Protein AF-A0A7M3MAF0-F1 (afdb_monomer)

Radius of gyration: 25.18 Å; Cα contacts (8 Å, |Δi|>4): 53; chains: 1; bounding box: 57×29×63 Å

Sequence (110 aa):
MPTKKHRLRAYVTPEEYEQIIHQAEQYNLSVSAFVRKVALGEPLPNVDYAKTRLELLRINADMGRLGGLFKFWLGDKDRSAQEATPQLRELLHEIEKRQLELKEVVRQIK

Foldseek 3Di:
DPPPDDDDDDDDDPVRVVVLCVVCVCLVHDSVVSCVCVVVVHDGHDVVLVVVLVVLVVVLVVLVVVLVVLVVVLPDPDPVNVPPDPVSVVVSVVSVVVSVVSVVVSVVRD

InterPro domains:
  IPR053842 Mobilization protein NikA-like [PF21983] (4-74)

Secondary structure (DSSP, 8-state):
----PPPP-----HHHHHHHHHHHHHTT--HHHHHHHHHTTPPPP-HHHHHHHHHHHHHHHHHHHHHHHHHHHHH--SHHHHT--HHHHHHHHHHHHHHHHHHHHHHH--

Mean predicted aligned error: 10.39 Å

Structure (mmCIF, N/CA/C/O backbone):
data_AF-A0A7M3MAF0-F1
#
_entry.id   AF-A0A7M3MAF0-F1
#
loop_
_atom_site.group_PDB
_atom_site.id
_atom_site.type_symbol
_atom_site.label_atom_id
_atom_site.label_alt_id
_atom_site.label_comp_id
_atom_site.label_asym_id
_atom_site.label_entity_id
_atom_site.label_seq_id
_atom_site.pdbx_PDB_ins_code
_atom_site.Cartn_x
_atom_site.Cartn_y
_atom_site.Cartn_z
_atom_site.occupancy
_atom_site.B_iso_or_equiv
_atom_site.auth_seq_id
_atom_site.auth_comp_id
_atom_site.auth_asym_id
_atom_site.auth_atom_id
_atom_site.pdbx_PDB_model_num
ATOM 1 N N . MET A 1 1 ? -23.163 19.538 17.288 1.00 48.81 1 MET A N 1
ATOM 2 C CA . MET A 1 1 ? -24.216 18.596 17.733 1.00 48.81 1 MET A CA 1
ATOM 3 C C . MET A 1 1 ? -23.569 17.455 18.506 1.00 48.81 1 MET A C 1
ATOM 5 O O . MET A 1 1 ? -22.676 16.828 17.943 1.00 48.81 1 MET A O 1
ATOM 9 N N . PRO A 1 2 ? -23.953 17.180 19.763 1.00 57.59 2 PRO A N 1
ATOM 10 C CA . PRO A 1 2 ? -23.454 16.008 20.474 1.00 57.59 2 PRO A CA 1
ATOM 11 C C . PRO A 1 2 ? -23.960 14.746 19.764 1.00 57.59 2 PRO A C 1
ATOM 13 O O . PRO A 1 2 ? -25.163 14.533 19.618 1.00 57.59 2 PRO A O 1
ATOM 16 N N . THR A 1 3 ? -23.042 13.928 19.258 1.00 60.19 3 THR A N 1
ATOM 17 C CA . THR A 1 3 ? -23.377 12.660 18.607 1.00 60.19 3 THR A CA 1
ATOM 18 C C . THR A 1 3 ? -23.827 11.681 19.692 1.00 60.19 3 THR A C 1
ATOM 20 O O . THR A 1 3 ? -23.023 11.283 20.531 1.00 60.19 3 THR A O 1
ATOM 23 N N . LYS A 1 4 ? -25.111 11.292 19.703 1.00 74.81 4 LYS A N 1
ATOM 24 C CA . LYS A 1 4 ? -25.654 10.255 20.601 1.00 74.81 4 LYS A CA 1
ATOM 25 C C . LYS A 1 4 ? -25.083 8.881 20.223 1.00 74.81 4 LYS A C 1
ATOM 27 O O . LYS A 1 4 ? -25.737 8.096 19.543 1.00 74.81 4 LYS A O 1
ATOM 32 N N . LYS A 1 5 ? -23.838 8.601 20.606 1.00 82.00 5 LYS A N 1
ATOM 33 C CA . LYS A 1 5 ? -23.212 7.283 20.436 1.00 82.00 5 LYS A CA 1
ATOM 34 C C . LYS A 1 5 ? -23.360 6.481 21.726 1.00 82.00 5 LYS A C 1
ATOM 36 O O . LYS A 1 5 ? -23.040 6.978 22.802 1.00 82.00 5 LYS A O 1
ATOM 41 N N . HIS A 1 6 ? -23.826 5.242 21.604 1.00 86.19 6 HIS A N 1
ATOM 42 C CA . HIS A 1 6 ? -23.882 4.295 22.716 1.00 86.19 6 HIS A CA 1
ATOM 43 C C . HIS A 1 6 ? -22.516 3.623 22.883 1.00 86.19 6 HIS A C 1
ATOM 45 O O . HIS A 1 6 ? -21.861 3.289 21.895 1.00 86.19 6 HIS A O 1
ATOM 51 N N . ARG A 1 7 ? -22.073 3.442 24.131 1.00 88.62 7 ARG A N 1
ATOM 52 C CA . ARG A 1 7 ? -20.808 2.769 24.448 1.00 88.62 7 ARG A CA 1
ATOM 53 C C . ARG A 1 7 ? -21.074 1.310 24.800 1.00 88.62 7 ARG A C 1
ATOM 55 O O . ARG A 1 7 ? -21.842 1.042 25.718 1.00 88.62 7 ARG A O 1
ATOM 62 N N . LEU A 1 8 ? -20.391 0.400 24.114 1.00 88.06 8 LEU A N 1
ATOM 63 C CA . LEU A 1 8 ? -20.344 -1.017 24.468 1.00 88.06 8 LEU A CA 1
ATOM 64 C C . LEU A 1 8 ? -19.241 -1.244 25.509 1.00 88.06 8 LEU A C 1
ATOM 66 O O . LEU A 1 8 ? -18.177 -0.629 25.428 1.00 88.06 8 LEU A O 1
ATOM 70 N N . ARG A 1 9 ? -19.508 -2.096 26.502 1.00 91.31 9 ARG A N 1
ATOM 71 C CA . ARG A 1 9 ? -18.520 -2.554 27.486 1.00 91.31 9 ARG A CA 1
ATOM 72 C C . ARG A 1 9 ? -18.388 -4.065 27.355 1.00 91.31 9 ARG A C 1
ATOM 74 O O . ARG A 1 9 ? -19.401 -4.756 27.359 1.00 91.31 9 ARG A O 1
ATOM 81 N N . ALA A 1 10 ? -17.156 -4.538 27.262 1.00 91.25 10 ALA A N 1
ATOM 82 C CA . ALA A 1 10 ? -16.807 -5.947 27.291 1.00 91.25 10 ALA A CA 1
ATOM 83 C C . ALA A 1 10 ? -15.680 -6.129 28.309 1.00 91.25 10 ALA A C 1
ATOM 85 O O . ALA A 1 10 ? -14.829 -5.248 28.447 1.00 91.25 10 ALA A O 1
ATOM 86 N N . TYR A 1 11 ? -15.711 -7.241 29.035 1.00 95.38 11 TYR A N 1
ATOM 87 C CA . TYR A 1 11 ? -14.606 -7.656 29.889 1.00 95.38 11 TYR A CA 1
ATOM 88 C C . TYR A 1 11 ? -13.676 -8.524 29.047 1.00 95.38 11 TYR A C 1
ATOM 90 O O . TYR A 1 11 ? -14.151 -9.446 28.391 1.00 95.38 11 TYR A O 1
ATOM 98 N N . VAL A 1 12 ? -12.391 -8.186 29.047 1.00 94.62 12 VAL A N 1
ATOM 99 C CA . VAL A 1 12 ? -11.334 -8.894 28.319 1.00 94.62 12 VAL A CA 1
ATOM 100 C C . VAL A 1 12 ? -10.144 -9.085 29.251 1.00 94.62 12 VAL A C 1
ATOM 102 O O . 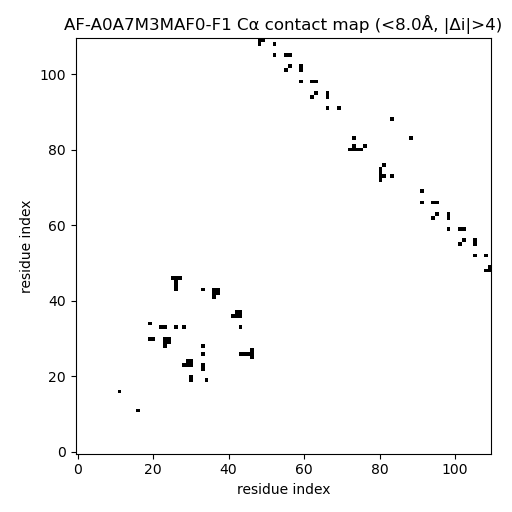VAL A 1 12 ? -9.938 -8.268 30.157 1.00 94.62 12 VAL A O 1
ATOM 105 N N . THR A 1 13 ? -9.374 -10.147 29.052 1.00 97.81 13 THR A N 1
ATOM 106 C CA . THR A 1 13 ? -8.086 -10.313 29.735 1.00 97.81 13 THR A CA 1
ATOM 107 C C . THR A 1 13 ? -7.043 -9.340 29.160 1.00 97.81 13 THR A C 1
ATOM 109 O O . THR A 1 13 ? -7.251 -8.776 28.079 1.00 97.81 13 THR A O 1
ATOM 112 N N . PRO A 1 14 ? -5.913 -9.102 29.853 1.00 96.19 14 PRO A N 1
ATOM 113 C CA . PRO A 1 14 ? -4.822 -8.294 29.307 1.00 96.19 14 PRO A CA 1
ATOM 114 C C . PRO A 1 14 ? -4.312 -8.813 27.955 1.00 96.19 14 PRO A C 1
ATOM 116 O O . PRO A 1 14 ? -4.065 -8.026 27.047 1.00 96.19 14 PRO A O 1
ATOM 119 N N . GLU A 1 15 ? -4.219 -10.133 27.793 1.00 96.94 15 GLU A N 1
ATOM 120 C CA . GLU A 1 15 ? -3.754 -10.778 26.562 1.00 96.94 15 GLU A CA 1
ATOM 121 C C . GLU A 1 15 ? -4.738 -10.555 25.407 1.00 96.94 15 GLU A C 1
ATOM 123 O O . GLU A 1 15 ? -4.333 -10.205 24.298 1.00 96.94 15 GLU A O 1
ATOM 128 N N . GLU A 1 16 ? -6.039 -10.696 25.671 1.00 95.81 16 GLU A N 1
ATOM 129 C CA . GLU A 1 16 ? -7.091 -10.415 24.692 1.00 95.81 16 GLU A CA 1
ATOM 130 C C . GLU A 1 16 ? -7.096 -8.936 24.283 1.00 95.81 16 GLU A C 1
ATOM 132 O O . GLU A 1 16 ? -7.279 -8.613 23.108 1.00 95.81 16 GLU A O 1
ATOM 137 N N . TYR A 1 17 ? -6.870 -8.028 25.236 1.00 94.62 17 TYR A N 1
ATOM 138 C CA . TYR A 1 17 ? -6.803 -6.593 24.970 1.00 94.62 17 TYR A CA 1
ATOM 139 C C . TYR A 1 17 ? -5.646 -6.236 24.028 1.00 94.62 17 TYR A C 1
ATOM 141 O O . TYR A 1 17 ? -5.868 -5.558 23.022 1.00 94.62 17 TYR A O 1
ATOM 149 N N . GLU A 1 18 ? -4.441 -6.742 24.304 1.00 96.38 18 GLU A N 1
ATOM 150 C CA . GLU A 1 18 ? -3.269 -6.565 23.436 1.00 96.38 18 GLU A CA 1
ATOM 151 C C . GLU A 1 18 ? -3.509 -7.155 22.041 1.00 96.38 18 GLU A C 1
ATOM 153 O O . GLU A 1 18 ? -3.236 -6.515 21.024 1.00 96.38 18 GLU A O 1
ATOM 158 N N . GLN A 1 19 ? -4.109 -8.347 21.966 1.00 95.69 19 GLN A N 1
ATOM 159 C CA . GLN A 1 19 ? -4.427 -8.983 20.691 1.00 95.69 19 GLN A CA 1
ATOM 160 C C . GLN A 1 19 ? -5.427 -8.156 19.863 1.00 95.69 19 GLN A C 1
ATOM 162 O O . GLN A 1 19 ? -5.275 -8.043 18.643 1.00 95.69 19 GLN A O 1
ATOM 167 N N . ILE A 1 20 ? -6.433 -7.552 20.503 1.00 94.25 20 ILE A N 1
ATOM 168 C CA . ILE A 1 20 ? -7.403 -6.670 19.840 1.00 94.25 20 ILE A CA 1
ATOM 169 C C . ILE A 1 20 ? -6.723 -5.396 19.323 1.00 94.25 20 ILE A C 1
ATOM 171 O O . ILE A 1 20 ? -7.028 -4.964 18.208 1.00 94.25 20 ILE A O 1
ATOM 175 N N . ILE A 1 21 ? -5.815 -4.796 20.101 1.00 94.62 21 ILE A N 1
ATOM 176 C CA . ILE A 1 21 ? -5.047 -3.619 19.667 1.00 94.62 21 ILE A CA 1
ATOM 177 C C . ILE A 1 21 ? -4.201 -3.964 18.447 1.00 94.62 21 ILE A C 1
ATOM 179 O O . ILE A 1 21 ? -4.333 -3.304 17.418 1.00 94.62 21 ILE A O 1
ATOM 183 N N . HIS A 1 22 ? -3.410 -5.033 18.529 1.00 93.25 22 HIS A N 1
ATOM 184 C CA . HIS A 1 22 ? -2.532 -5.451 17.441 1.00 93.25 22 HIS A CA 1
ATOM 185 C C . HIS A 1 22 ? -3.316 -5.729 16.149 1.00 93.25 22 HIS A C 1
ATOM 187 O O . HIS A 1 22 ? -2.915 -5.317 15.061 1.00 93.25 22 HIS A O 1
ATOM 193 N N . GLN A 1 23 ? -4.475 -6.391 16.242 1.00 90.75 23 GLN A N 1
ATOM 194 C CA . GLN A 1 23 ? -5.330 -6.608 15.072 1.00 90.75 23 GLN A CA 1
ATOM 195 C C . GLN A 1 23 ? -5.883 -5.291 14.518 1.00 90.75 23 GLN A C 1
ATOM 197 O O . GLN A 1 23 ? -5.848 -5.074 13.308 1.00 90.75 23 GLN A O 1
ATOM 202 N N . ALA A 1 24 ? -6.362 -4.386 15.373 1.00 91.56 24 ALA A N 1
ATOM 203 C CA . ALA A 1 24 ? -6.846 -3.084 14.926 1.00 91.56 24 ALA A CA 1
ATOM 204 C C . ALA A 1 24 ? -5.751 -2.284 14.189 1.00 91.56 24 ALA A C 1
ATOM 206 O O . ALA A 1 24 ? -6.033 -1.699 13.140 1.00 91.56 24 ALA A O 1
ATOM 207 N N . GLU A 1 25 ? -4.509 -2.325 14.682 1.00 89.06 25 GLU A N 1
ATOM 208 C CA . GLU A 1 25 ? -3.334 -1.714 14.047 1.00 89.06 25 GLU A CA 1
ATOM 209 C C . GLU A 1 25 ? -2.999 -2.350 12.697 1.00 89.06 25 GLU A C 1
ATOM 211 O O . GLU A 1 25 ? -2.808 -1.629 11.717 1.00 89.06 25 GLU A O 1
ATOM 216 N N . GLN A 1 26 ? -3.015 -3.684 12.604 1.00 86.06 26 GLN A N 1
ATOM 217 C CA . GLN A 1 26 ? -2.803 -4.405 11.345 1.00 86.06 26 GLN A CA 1
ATOM 218 C C . GLN A 1 26 ? -3.816 -3.987 10.268 1.00 86.06 26 GLN A C 1
ATOM 220 O O . GLN A 1 26 ? -3.472 -3.900 9.090 1.00 86.06 26 GLN A O 1
ATOM 225 N N . TYR A 1 27 ? -5.053 -3.686 10.671 1.00 87.19 27 TYR A N 1
ATOM 226 C CA . TYR A 1 27 ? -6.107 -3.193 9.785 1.00 87.19 27 TYR A CA 1
ATOM 227 C C . TYR A 1 27 ? -6.154 -1.658 9.658 1.00 87.19 27 TYR A C 1
ATOM 229 O O . TYR A 1 27 ? -7.029 -1.128 8.972 1.00 87.19 27 TYR A O 1
ATOM 237 N N . ASN A 1 28 ? -5.206 -0.936 10.266 1.00 86.50 28 ASN A N 1
ATOM 238 C CA . ASN A 1 28 ? -5.124 0.527 10.282 1.00 86.50 28 ASN A CA 1
ATOM 239 C C . ASN A 1 28 ? -6.457 1.190 10.703 1.00 86.50 28 ASN A C 1
ATOM 241 O O . ASN A 1 28 ? -6.893 2.207 10.150 1.00 86.50 28 ASN A O 1
ATOM 245 N N . LEU A 1 29 ? -7.133 0.573 11.675 1.00 89.75 29 LEU A N 1
ATOM 246 C CA . LEU A 1 29 ? -8.403 1.002 12.252 1.00 89.75 29 LEU A CA 1
ATOM 247 C C . LEU A 1 29 ? -8.206 1.386 13.720 1.00 89.75 29 LEU A C 1
ATOM 249 O O . LEU A 1 29 ? -7.365 0.837 14.421 1.00 89.75 29 LEU A O 1
ATOM 253 N N . SER A 1 30 ? -9.053 2.280 14.236 1.00 92.12 30 SER A N 1
ATOM 254 C CA . SER A 1 30 ? -9.157 2.413 15.692 1.00 92.12 30 SER A CA 1
ATOM 255 C C . SER A 1 30 ? -9.757 1.138 16.286 1.00 92.12 30 SER A C 1
ATOM 257 O O . SER A 1 30 ? -10.624 0.519 15.665 1.00 92.12 30 SER A O 1
ATOM 259 N N . VAL A 1 31 ? -9.386 0.797 17.523 1.00 92.88 31 VAL A N 1
ATOM 260 C CA . VAL A 1 31 ? -9.936 -0.362 18.255 1.00 92.88 31 VAL A CA 1
ATOM 261 C C . VAL A 1 31 ? -11.468 -0.391 18.194 1.00 92.88 31 VAL A C 1
ATOM 263 O O . VAL A 1 31 ? -12.077 -1.406 17.872 1.00 92.88 31 VAL A O 1
ATOM 266 N N . SER A 1 32 ? -12.112 0.763 18.398 1.00 91.81 32 SER A N 1
ATOM 267 C CA . SER A 1 32 ? -13.574 0.886 18.323 1.00 91.81 32 SER A CA 1
ATOM 268 C C . SER A 1 32 ? -14.155 0.604 16.930 1.00 91.81 32 SER A C 1
ATOM 270 O O . SER A 1 32 ? -15.260 0.075 16.819 1.00 91.81 32 SER A O 1
ATOM 272 N N . ALA A 1 33 ? -13.441 0.966 15.860 1.00 92.06 33 ALA A N 1
ATOM 273 C CA . ALA A 1 33 ? -13.875 0.722 14.490 1.00 92.06 33 ALA A CA 1
ATOM 274 C C . ALA A 1 33 ? -13.656 -0.739 14.093 1.00 92.06 33 ALA A C 1
ATOM 276 O O . ALA A 1 33 ? -14.543 -1.319 13.473 1.00 92.06 33 ALA A O 1
ATOM 277 N N . PHE A 1 34 ? -12.525 -1.323 14.496 1.00 94.00 34 PH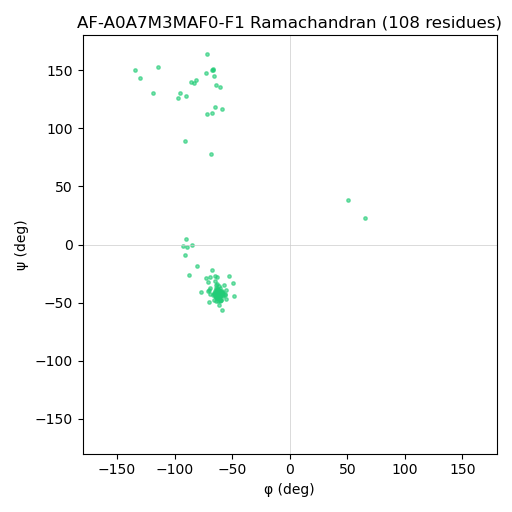E A N 1
ATOM 278 C CA . PHE A 1 34 ? -12.221 -2.738 14.322 1.00 94.00 34 PHE A CA 1
ATOM 279 C C . PHE A 1 34 ? -13.270 -3.618 15.014 1.00 94.00 34 PHE A C 1
ATOM 281 O O . PHE A 1 34 ? -13.968 -4.371 14.340 1.00 94.00 34 PHE A O 1
ATOM 288 N N . VAL A 1 35 ? -13.483 -3.434 16.322 1.00 93.62 35 VAL A N 1
ATOM 289 C CA . VAL A 1 35 ? -14.470 -4.211 17.094 1.00 93.62 35 VAL A CA 1
ATOM 290 C C . VAL A 1 35 ? -15.877 -4.041 16.528 1.00 93.62 35 VAL A C 1
ATOM 292 O O . VAL A 1 35 ? -16.596 -5.024 16.386 1.00 93.62 35 VAL A O 1
ATOM 295 N N . ARG A 1 36 ? -16.278 -2.818 16.147 1.00 94.12 36 ARG A N 1
ATOM 296 C CA . ARG A 1 36 ? -17.585 -2.590 15.513 1.00 94.12 36 ARG A CA 1
ATOM 297 C C . ARG A 1 36 ? -17.721 -3.374 14.208 1.00 94.12 36 ARG A C 1
ATOM 299 O O . ARG A 1 36 ? -18.745 -4.011 14.006 1.00 94.12 36 ARG A O 1
ATOM 306 N N . LYS A 1 37 ? -16.714 -3.317 13.331 1.00 94.25 37 LYS A N 1
ATOM 307 C CA . LYS A 1 37 ? -16.728 -4.021 12.043 1.00 94.25 37 LYS A CA 1
ATOM 308 C C . LYS A 1 37 ? -16.835 -5.528 12.234 1.00 94.25 37 LYS A C 1
ATOM 310 O O . LYS A 1 37 ? -17.717 -6.139 11.644 1.00 94.25 37 LYS A O 1
ATOM 315 N N . VAL A 1 38 ? -16.004 -6.089 13.110 1.00 93.50 38 VAL A N 1
ATOM 316 C CA . VAL A 1 38 ? -16.022 -7.520 13.436 1.00 93.50 38 VAL A CA 1
ATOM 317 C C . VAL A 1 38 ? -17.373 -7.930 14.026 1.00 93.50 38 VAL A C 1
ATOM 319 O O . VAL A 1 38 ? -17.980 -8.882 13.549 1.00 93.50 38 VAL A O 1
ATOM 322 N N . ALA A 1 39 ? -17.896 -7.179 15.001 1.00 93.38 39 ALA A N 1
ATOM 323 C CA . ALA A 1 39 ? -19.174 -7.484 15.650 1.00 93.38 39 ALA A CA 1
ATOM 324 C C . ALA A 1 39 ? -20.387 -7.382 14.706 1.00 93.38 39 ALA A C 1
ATOM 326 O O . ALA A 1 39 ? -21.393 -8.050 14.932 1.00 93.38 39 ALA A O 1
ATOM 327 N N . LEU A 1 40 ? -20.306 -6.553 13.661 1.00 94.56 40 LEU A N 1
ATOM 328 C CA . LEU A 1 40 ? -21.344 -6.413 12.636 1.00 94.56 40 LEU A CA 1
ATOM 329 C C . LEU A 1 40 ? -21.124 -7.327 11.417 1.00 94.56 40 LEU A C 1
ATOM 331 O O . LEU A 1 40 ? -21.932 -7.292 10.492 1.00 94.56 40 LEU A O 1
ATOM 335 N N . GLY A 1 41 ? -20.045 -8.119 11.388 1.00 91.69 41 GLY A N 1
ATOM 336 C CA . GLY A 1 41 ? -19.684 -8.948 10.233 1.00 91.69 41 GLY A CA 1
ATOM 337 C C . GLY A 1 41 ? -19.308 -8.141 8.983 1.00 91.69 41 GLY A C 1
ATOM 338 O O . GLY A 1 41 ? -19.414 -8.643 7.867 1.00 91.69 41 GLY A O 1
ATOM 339 N N . GLU A 1 42 ? -18.898 -6.879 9.142 1.00 91.44 42 GLU A N 1
ATOM 340 C CA . GLU A 1 42 ? -18.440 -6.052 8.029 1.00 91.44 42 GLU A CA 1
ATOM 341 C C . GLU A 1 42 ? -17.052 -6.497 7.542 1.00 91.44 42 GLU A C 1
ATOM 343 O O . GLU A 1 42 ? -16.194 -6.853 8.356 1.00 91.44 42 GLU A O 1
ATOM 348 N N . PRO A 1 43 ? -16.759 -6.371 6.234 1.00 84.81 43 PRO A N 1
ATOM 349 C CA . PRO A 1 43 ? -15.417 -6.611 5.729 1.00 84.81 43 PRO A CA 1
ATOM 350 C C . PRO A 1 43 ? -14.410 -5.641 6.366 1.00 84.81 43 PRO A C 1
ATOM 352 O O . PRO A 1 43 ? -14.644 -4.423 6.485 1.00 84.81 43 PRO A O 1
ATOM 355 N N . LEU A 1 44 ? -13.269 -6.205 6.764 1.00 86.44 44 LEU A N 1
ATOM 356 C CA . LEU A 1 44 ? -12.105 -5.459 7.221 1.00 86.44 44 LEU A CA 1
ATOM 357 C C . LEU A 1 44 ? -11.306 -4.952 6.010 1.00 86.44 44 LEU A C 1
ATOM 359 O O . LEU A 1 44 ? -11.225 -5.645 4.993 1.00 86.44 44 LEU A O 1
ATOM 363 N N . PRO A 1 45 ? -10.755 -3.728 6.080 1.00 7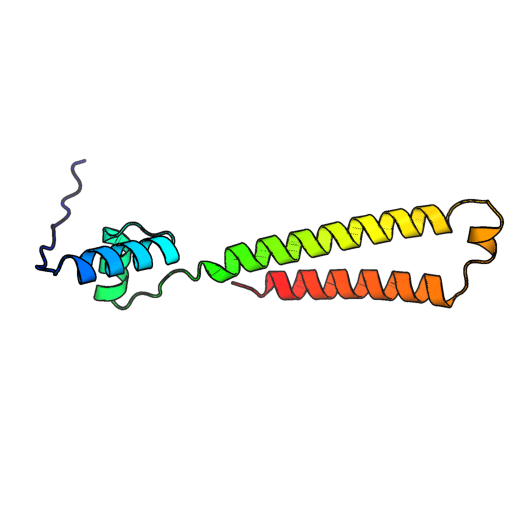8.56 45 PRO A N 1
ATOM 364 C CA . PRO A 1 45 ? -9.960 -3.165 4.996 1.00 78.56 45 PRO A CA 1
ATOM 365 C C . PRO A 1 45 ? -8.697 -3.994 4.799 1.00 78.56 45 PRO A C 1
ATOM 367 O O . PRO A 1 45 ? -8.048 -4.380 5.758 1.00 78.56 45 PRO A O 1
ATOM 370 N N . ASN A 1 46 ? -8.322 -4.267 3.559 1.00 71.56 46 ASN A N 1
ATOM 371 C CA . ASN A 1 46 ? -7.199 -5.148 3.291 1.00 71.56 46 ASN A CA 1
ATOM 372 C C . ASN A 1 46 ? -5.903 -4.325 3.196 1.00 71.56 46 ASN A C 1
ATOM 374 O O . ASN A 1 46 ? -5.561 -3.799 2.141 1.00 71.56 46 ASN A O 1
ATOM 378 N N . VAL A 1 47 ? -5.233 -4.120 4.335 1.00 68.62 47 VAL A N 1
ATOM 379 C CA . VAL A 1 47 ? -4.121 -3.152 4.462 1.00 68.62 47 VAL A CA 1
ATOM 380 C C . VAL A 1 47 ? -2.866 -3.581 3.706 1.00 68.62 47 VAL A C 1
ATOM 382 O O . VAL A 1 47 ? -2.120 -2.726 3.227 1.00 68.62 47 VAL A O 1
ATOM 385 N N . ASP A 1 48 ? -2.663 -4.886 3.537 1.00 70.19 48 ASP A N 1
ATOM 386 C CA . ASP A 1 48 ? -1.479 -5.426 2.867 1.00 70.19 48 ASP A CA 1
ATOM 387 C C . ASP A 1 48 ? -1.405 -4.962 1.401 1.00 70.19 48 ASP A C 1
ATOM 389 O O . ASP A 1 48 ? -0.383 -4.455 0.937 1.00 70.19 48 ASP A O 1
ATOM 393 N N . TYR A 1 49 ? -2.546 -4.957 0.705 1.00 74.00 49 TYR A N 1
ATOM 394 C CA . TYR A 1 49 ? -2.618 -4.584 -0.706 1.00 74.00 49 TYR A CA 1
ATOM 395 C C . TYR A 1 49 ? -2.158 -3.155 -0.981 1.00 74.00 49 TYR A C 1
ATOM 397 O O . TYR A 1 49 ? -1.490 -2.923 -1.986 1.00 74.00 49 TYR A O 1
ATOM 405 N N . ALA A 1 50 ? -2.446 -2.193 -0.099 1.00 74.69 50 ALA A N 1
ATOM 406 C CA . ALA A 1 50 ? -2.015 -0.810 -0.299 1.00 74.69 50 ALA A CA 1
ATOM 407 C C . ALA A 1 50 ? -0.483 -0.678 -0.258 1.00 74.69 50 ALA A C 1
ATOM 409 O O . ALA A 1 50 ? 0.107 0.019 -1.092 1.00 74.69 50 ALA A O 1
ATOM 410 N N . LYS A 1 51 ? 0.164 -1.375 0.683 1.00 78.88 51 LYS A N 1
ATOM 411 C CA . LYS A 1 51 ? 1.623 -1.387 0.821 1.00 78.88 51 LYS A CA 1
ATOM 412 C C . LYS A 1 51 ? 2.275 -2.144 -0.334 1.00 78.88 51 LYS A C 1
ATOM 414 O O . LYS A 1 51 ? 3.145 -1.582 -0.998 1.00 78.88 51 LYS A O 1
ATOM 419 N N . THR A 1 52 ? 1.797 -3.351 -0.641 1.00 81.25 52 THR A N 1
ATOM 420 C CA . THR A 1 52 ? 2.277 -4.144 -1.782 1.00 81.25 52 THR A CA 1
ATOM 421 C C . THR A 1 52 ? 2.137 -3.365 -3.089 1.00 81.25 52 THR A C 1
ATOM 423 O O . THR A 1 52 ? 3.066 -3.308 -3.890 1.00 81.25 52 THR A O 1
ATOM 426 N N . ARG A 1 53 ? 1.009 -2.676 -3.297 1.00 85.69 53 ARG A N 1
ATOM 427 C CA . ARG A 1 53 ? 0.774 -1.849 -4.486 1.00 85.69 53 ARG A CA 1
ATOM 428 C C . ARG A 1 53 ? 1.789 -0.713 -4.600 1.00 85.69 53 ARG A C 1
ATOM 430 O O . ARG A 1 53 ? 2.287 -0.451 -5.694 1.00 85.69 53 ARG A O 1
ATOM 437 N N . LEU A 1 54 ? 2.111 -0.043 -3.492 1.00 86.31 54 LEU A N 1
ATOM 438 C CA . LEU A 1 54 ? 3.114 1.022 -3.476 1.00 86.31 54 LEU A CA 1
ATOM 439 C C . LEU A 1 54 ? 4.518 0.487 -3.792 1.00 86.31 54 LEU A C 1
ATOM 441 O O . LEU A 1 54 ? 5.250 1.113 -4.559 1.00 86.31 54 LEU A O 1
ATOM 445 N N . GLU A 1 55 ? 4.887 -0.662 -3.231 1.00 87.94 55 GLU A N 1
ATOM 446 C CA . GLU A 1 55 ? 6.174 -1.314 -3.493 1.00 87.94 55 GLU A CA 1
ATOM 447 C C . GLU A 1 55 ? 6.305 -1.736 -4.963 1.00 87.94 55 GLU A C 1
ATOM 449 O O . GLU A 1 55 ? 7.304 -1.412 -5.606 1.00 87.94 55 GLU A O 1
ATOM 454 N N . LEU A 1 56 ? 5.265 -2.339 -5.544 1.00 90.81 56 LEU A N 1
ATOM 455 C CA . LEU A 1 56 ? 5.246 -2.703 -6.965 1.00 90.81 56 LEU A CA 1
ATOM 456 C C . LEU A 1 56 ? 5.339 -1.474 -7.885 1.00 90.81 56 LEU A C 1
ATOM 458 O O . LEU A 1 56 ? 6.050 -1.506 -8.891 1.00 90.81 56 LEU A O 1
ATOM 462 N N . LEU A 1 57 ? 4.682 -0.361 -7.536 1.00 90.31 57 LEU A N 1
ATOM 463 C CA . LEU A 1 57 ? 4.809 0.898 -8.283 1.00 90.31 57 LEU A CA 1
ATOM 464 C C . LEU A 1 57 ? 6.228 1.473 -8.225 1.00 90.31 57 LEU A C 1
ATO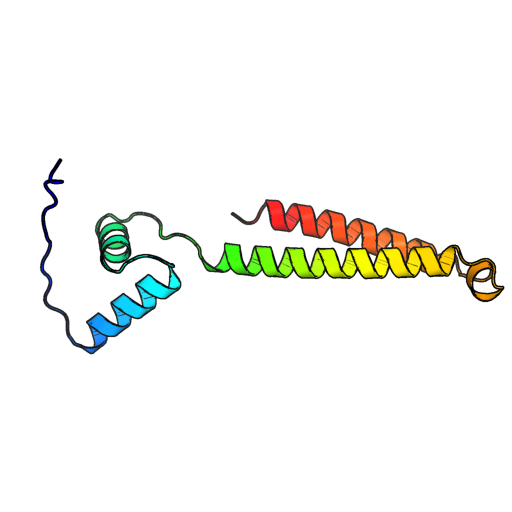M 466 O O . LEU A 1 57 ? 6.697 2.014 -9.229 1.00 90.31 57 LEU A O 1
ATOM 470 N N . ARG A 1 58 ? 6.916 1.351 -7.082 1.00 90.31 58 ARG A N 1
ATOM 471 C CA . ARG A 1 58 ? 8.320 1.769 -6.941 1.00 90.31 58 ARG A CA 1
ATOM 472 C C . ARG A 1 58 ? 9.236 0.935 -7.829 1.00 90.31 58 ARG A C 1
ATOM 474 O O . ARG A 1 58 ? 9.982 1.515 -8.611 1.00 90.31 58 ARG A O 1
ATOM 481 N N . ILE A 1 59 ? 9.103 -0.392 -7.795 1.00 89.50 59 ILE A N 1
ATOM 482 C CA . ILE A 1 59 ? 9.861 -1.298 -8.674 1.00 89.50 59 ILE A CA 1
ATOM 483 C C . ILE A 1 59 ? 9.622 -0.935 -10.146 1.00 89.50 59 ILE A C 1
ATOM 485 O O . ILE A 1 59 ? 10.566 -0.826 -10.927 1.00 89.50 59 ILE A O 1
ATOM 489 N N . ASN A 1 60 ? 8.371 -0.659 -10.529 1.00 92.31 60 ASN A N 1
ATOM 490 C CA . ASN A 1 60 ? 8.057 -0.236 -11.891 1.00 92.31 60 ASN A CA 1
ATOM 491 C C . ASN A 1 60 ? 8.719 1.098 -12.279 1.00 92.31 60 ASN A C 1
ATOM 493 O O . ASN A 1 60 ? 9.168 1.262 -13.413 1.00 92.31 60 ASN A O 1
ATOM 497 N N . ALA A 1 61 ? 8.774 2.062 -11.358 1.00 89.44 61 ALA A N 1
ATOM 498 C CA . ALA A 1 61 ? 9.453 3.334 -11.587 1.00 89.44 61 ALA A CA 1
ATOM 499 C C . ALA A 1 61 ? 10.970 3.145 -11.763 1.00 89.44 61 ALA A C 1
ATOM 501 O O . ALA A 1 61 ? 11.562 3.757 -12.653 1.00 89.44 61 ALA A O 1
ATOM 502 N N . ASP A 1 62 ? 11.585 2.264 -10.974 1.00 89.88 62 ASP A N 1
ATOM 503 C CA . ASP A 1 62 ? 13.011 1.938 -11.063 1.00 89.88 62 ASP A CA 1
ATOM 504 C C . ASP A 1 62 ? 13.362 1.283 -12.396 1.00 89.88 62 ASP A C 1
ATOM 506 O O . ASP A 1 62 ? 14.307 1.713 -13.061 1.00 89.88 62 ASP A O 1
ATOM 510 N N . MET A 1 63 ? 12.545 0.329 -12.848 1.00 90.06 63 MET A N 1
ATOM 511 C CA . MET A 1 63 ? 12.677 -0.242 -14.189 1.00 90.06 63 MET A CA 1
ATOM 512 C C . MET A 1 63 ? 12.550 0.837 -15.273 1.00 90.06 63 MET A C 1
ATOM 514 O O . MET A 1 63 ? 13.307 0.825 -16.244 1.00 90.06 63 MET A O 1
ATOM 518 N N . GLY A 1 64 ? 11.634 1.799 -15.110 1.00 90.25 64 GLY A N 1
ATOM 519 C CA . GLY A 1 64 ? 11.483 2.930 -16.031 1.00 90.25 64 GLY A CA 1
ATOM 520 C C . GLY A 1 64 ? 12.750 3.784 -16.124 1.00 90.25 64 GLY A C 1
ATOM 521 O O . GLY A 1 64 ? 13.181 4.141 -17.221 1.00 90.25 64 GLY A O 1
ATOM 522 N N . ARG A 1 65 ? 13.394 4.060 -14.981 1.00 91.44 65 ARG A N 1
ATOM 523 C CA . ARG A 1 65 ? 14.679 4.778 -14.929 1.00 91.44 65 ARG A CA 1
ATOM 524 C C . ARG A 1 65 ? 15.797 3.991 -15.611 1.00 91.44 65 ARG A C 1
ATOM 526 O O . ARG A 1 65 ? 16.522 4.571 -16.416 1.00 91.44 65 ARG A O 1
ATOM 533 N N . LEU A 1 66 ? 15.902 2.686 -15.348 1.00 88.56 66 LEU A N 1
ATOM 534 C CA . LEU A 1 66 ? 16.881 1.808 -16.002 1.00 88.56 66 LEU A CA 1
ATOM 535 C C . LEU A 1 66 ? 16.685 1.770 -17.524 1.00 88.56 66 LEU A C 1
ATOM 537 O O . LEU A 1 66 ? 17.652 1.926 -18.264 1.00 88.56 66 LEU A O 1
ATOM 541 N N . GLY A 1 67 ? 15.442 1.648 -17.996 1.00 87.75 67 GLY A N 1
ATOM 542 C CA . GLY A 1 67 ? 15.124 1.703 -19.425 1.00 87.75 67 GLY A CA 1
ATOM 543 C C . GLY A 1 67 ? 15.496 3.045 -20.063 1.00 87.75 67 GLY A C 1
ATOM 544 O O . GLY A 1 67 ? 16.032 3.074 -21.167 1.00 87.75 67 GLY A O 1
ATOM 545 N N . GLY A 1 68 ? 15.282 4.160 -19.356 1.00 87.81 68 GLY A N 1
ATOM 546 C CA . GLY A 1 68 ? 15.700 5.494 -19.798 1.00 87.81 68 GLY A CA 1
ATOM 547 C C . GLY A 1 68 ? 17.220 5.643 -19.923 1.00 87.81 68 GLY A C 1
ATOM 548 O O . GLY A 1 68 ? 17.700 6.122 -20.948 1.00 87.81 68 GLY A O 1
ATOM 549 N N . LEU A 1 69 ? 17.977 5.177 -18.923 1.00 86.06 69 LEU A N 1
ATOM 550 C CA . LEU A 1 69 ? 19.446 5.141 -18.972 1.00 86.06 69 LEU A CA 1
ATOM 551 C C . LEU A 1 69 ? 19.945 4.265 -20.120 1.00 86.06 69 LEU A C 1
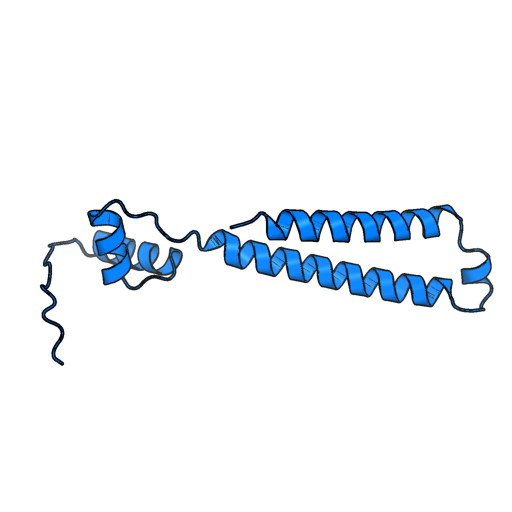ATOM 553 O O . LEU A 1 69 ? 20.892 4.621 -20.818 1.00 86.06 69 LEU A O 1
ATOM 557 N N . PHE A 1 70 ? 19.280 3.137 -20.346 1.00 85.44 70 PHE A N 1
ATOM 558 C CA . PHE A 1 70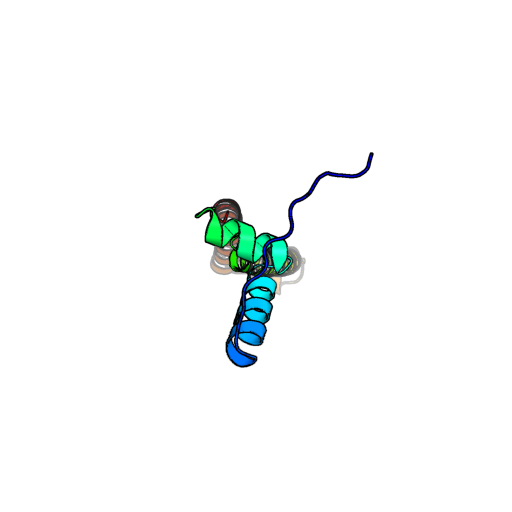 ? 19.677 2.217 -21.392 1.00 85.44 70 PHE A CA 1
ATOM 559 C C . PHE A 1 70 ? 19.388 2.777 -22.795 1.00 85.44 70 PHE A C 1
ATOM 561 O O . PHE A 1 70 ? 20.238 2.701 -23.679 1.00 85.44 70 PHE A O 1
ATOM 568 N N . LYS A 1 71 ? 18.247 3.451 -22.988 1.00 84.44 71 LYS A N 1
ATOM 569 C CA . LYS A 1 71 ? 17.964 4.231 -24.206 1.00 84.44 71 LYS A CA 1
ATOM 570 C C . LYS A 1 71 ? 18.989 5.329 -24.448 1.00 84.44 71 LYS A C 1
ATOM 572 O O . LYS A 1 71 ? 19.402 5.517 -25.587 1.00 84.44 71 LYS A O 1
ATOM 577 N N . PHE A 1 72 ? 19.372 6.051 -23.395 1.00 84.38 72 PHE A N 1
ATOM 578 C CA . PHE A 1 72 ? 20.391 7.093 -23.481 1.00 84.38 72 PHE A CA 1
ATOM 579 C C . PHE A 1 72 ? 21.722 6.511 -23.966 1.00 84.38 72 PHE A C 1
ATOM 581 O O . PHE A 1 72 ? 22.284 7.019 -24.928 1.00 84.38 72 PHE A O 1
ATOM 588 N N . TRP A 1 73 ? 22.159 5.391 -23.381 1.00 81.81 73 TRP A N 1
ATOM 589 C CA . TRP A 1 73 ? 23.370 4.686 -23.804 1.00 81.81 73 TRP A CA 1
ATOM 590 C C . TRP A 1 73 ? 23.298 4.201 -25.262 1.00 81.81 73 TRP A C 1
ATOM 592 O O . TRP A 1 73 ? 24.244 4.394 -26.012 1.00 81.81 73 TRP A O 1
ATOM 602 N N . LEU A 1 74 ? 22.161 3.648 -25.703 1.00 79.25 74 LEU A N 1
ATOM 603 C CA . LEU A 1 74 ? 21.949 3.228 -27.101 1.00 79.25 74 LEU A CA 1
ATOM 604 C C . LEU A 1 74 ? 21.894 4.393 -28.105 1.00 79.25 74 LEU A C 1
ATOM 606 O O . LEU A 1 74 ? 22.039 4.170 -29.307 1.00 79.25 74 LEU A O 1
ATOM 610 N N . GLY A 1 75 ? 21.590 5.603 -27.634 1.00 74.81 75 GLY A N 1
ATOM 611 C CA . GLY A 1 75 ? 21.532 6.820 -28.443 1.00 74.81 75 GLY A CA 1
ATOM 612 C C . GLY A 1 75 ? 22.854 7.585 -28.502 1.00 74.81 75 G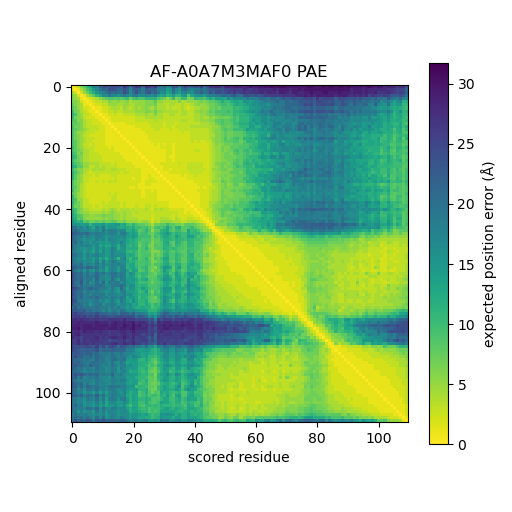LY A C 1
ATOM 613 O O . GLY A 1 75 ? 22.956 8.536 -29.282 1.00 74.81 75 GLY A O 1
ATOM 614 N N . ASP A 1 76 ? 23.842 7.192 -27.695 1.00 76.69 76 ASP A N 1
ATOM 615 C CA . ASP A 1 76 ? 25.178 7.775 -27.726 1.00 76.69 76 ASP A CA 1
ATOM 616 C C . ASP A 1 76 ? 25.862 7.453 -29.067 1.00 76.69 76 ASP A C 1
ATOM 618 O O . ASP A 1 76 ? 25.620 6.414 -29.679 1.00 76.69 76 ASP A O 1
ATOM 622 N N . LYS A 1 77 ? 26.666 8.378 -29.596 1.00 63.31 77 LYS A N 1
ATOM 623 C CA . LYS A 1 77 ? 27.263 8.253 -30.941 1.00 63.31 77 LYS A CA 1
ATOM 624 C C . LYS A 1 77 ? 28.610 7.533 -30.940 1.00 63.31 77 LYS A C 1
ATOM 626 O O . LYS A 1 77 ? 29.177 7.330 -32.016 1.00 63.31 77 LYS A O 1
ATOM 631 N N . ASP A 1 78 ? 29.101 7.145 -29.769 1.00 63.59 78 ASP A N 1
ATOM 632 C CA . ASP A 1 78 ? 30.304 6.334 -29.636 1.00 63.59 78 ASP A CA 1
ATOM 633 C C . ASP A 1 78 ? 30.103 4.915 -30.198 1.00 63.59 78 ASP A C 1
ATOM 635 O O . ASP A 1 78 ? 29.000 4.360 -30.221 1.00 63.59 78 ASP A O 1
ATOM 639 N N . ARG A 1 79 ? 31.199 4.314 -30.685 1.00 56.22 79 ARG A N 1
ATOM 640 C CA . ARG A 1 79 ? 31.203 3.017 -31.397 1.00 56.22 79 ARG A CA 1
ATOM 641 C C . ARG A 1 79 ? 30.500 1.881 -30.634 1.00 56.22 79 ARG A C 1
ATOM 643 O O . ARG A 1 79 ? 29.947 0.991 -31.271 1.00 56.22 79 ARG A O 1
ATOM 650 N N . SER A 1 80 ? 30.454 1.937 -29.301 1.00 58.12 80 SER A N 1
ATOM 651 C CA . SER A 1 80 ? 29.797 0.937 -28.443 1.00 58.12 80 SER A CA 1
ATOM 652 C C . SER A 1 80 ? 28.274 0.857 -28.627 1.00 58.12 80 SER A C 1
ATOM 654 O O . SER A 1 80 ? 27.701 -0.223 -28.504 1.00 58.12 80 SER A O 1
ATOM 656 N N . ALA A 1 81 ? 27.615 1.969 -28.960 1.00 58.41 81 ALA A N 1
ATOM 657 C CA . ALA A 1 81 ? 26.170 2.030 -29.183 1.00 58.41 81 ALA A CA 1
ATOM 658 C C . ALA A 1 81 ? 25.779 1.710 -30.638 1.00 58.41 81 ALA A C 1
ATOM 660 O O . ALA A 1 81 ? 24.687 1.199 -30.898 1.00 58.41 81 ALA A O 1
ATOM 661 N N . GLN A 1 82 ? 26.684 1.955 -31.593 1.00 57.88 82 GLN A N 1
ATOM 662 C CA . GLN A 1 82 ? 26.519 1.553 -32.998 1.00 57.88 82 GLN A CA 1
ATOM 663 C C . GLN A 1 82 ? 26.633 0.032 -33.178 1.00 57.88 82 GLN A C 1
ATOM 665 O O . GLN A 1 82 ? 25.937 -0.533 -34.018 1.00 57.88 82 GLN A O 1
ATOM 670 N N . GLU A 1 83 ? 27.452 -0.629 -32.356 1.00 62.44 83 GLU A N 1
ATOM 671 C CA . GLU A 1 83 ? 27.576 -2.092 -32.289 1.00 62.44 83 GLU A CA 1
ATOM 672 C C . GLU A 1 83 ? 26.523 -2.755 -31.383 1.00 62.44 83 GLU A C 1
ATOM 674 O O . GLU A 1 83 ? 26.506 -3.982 -31.254 1.00 62.44 83 GLU A O 1
ATOM 679 N N . ALA A 1 84 ? 25.628 -1.977 -30.759 1.00 66.19 84 ALA A N 1
ATOM 680 C CA . ALA A 1 84 ? 24.596 -2.527 -29.893 1.00 66.19 84 ALA A CA 1
ATOM 681 C C . ALA A 1 84 ? 23.721 -3.516 -30.670 1.00 66.19 84 ALA A C 1
ATOM 683 O O . ALA A 1 84 ? 23.025 -3.171 -31.631 1.00 66.19 84 ALA A O 1
ATOM 684 N N . THR A 1 85 ? 23.776 -4.768 -30.232 1.00 71.00 85 THR A N 1
ATOM 685 C CA . THR A 1 85 ? 23.202 -5.887 -30.960 1.00 71.00 85 THR A CA 1
ATOM 686 C C . THR A 1 85 ? 21.664 -5.802 -30.983 1.00 71.00 85 THR A C 1
ATOM 688 O O . THR A 1 85 ? 21.055 -5.270 -30.047 1.00 71.00 85 THR A O 1
ATOM 691 N N . PRO A 1 86 ? 20.988 -6.311 -32.032 1.00 78.00 86 PRO A N 1
ATOM 692 C CA . PRO A 1 86 ? 19.522 -6.358 -32.100 1.00 78.00 86 PRO A CA 1
ATOM 693 C C . PRO A 1 86 ? 18.863 -6.952 -30.845 1.00 78.00 86 PRO A C 1
ATOM 695 O O . PRO A 1 86 ? 17.818 -6.474 -30.411 1.00 78.00 86 PRO A O 1
ATOM 698 N N . GLN A 1 87 ? 19.529 -7.918 -30.209 1.00 76.88 87 GLN A N 1
ATOM 699 C CA . GLN A 1 87 ? 19.106 -8.572 -28.971 1.00 76.88 87 GLN A CA 1
ATOM 700 C C . GLN A 1 87 ? 18.996 -7.590 -27.794 1.00 76.88 87 GLN A C 1
ATOM 702 O O . GLN A 1 87 ? 18.103 -7.719 -26.962 1.00 76.88 87 GLN A O 1
ATOM 707 N N . LEU A 1 88 ? 19.871 -6.581 -27.719 1.00 81.06 88 LEU A N 1
ATOM 708 C CA . LEU A 1 88 ? 19.818 -5.558 -26.670 1.00 81.06 88 LEU A CA 1
ATOM 709 C C . LEU A 1 88 ? 18.600 -4.635 -26.842 1.00 81.06 88 LEU A C 1
ATOM 711 O O . LEU A 1 88 ? 17.972 -4.237 -25.860 1.00 81.06 88 LEU A O 1
ATOM 715 N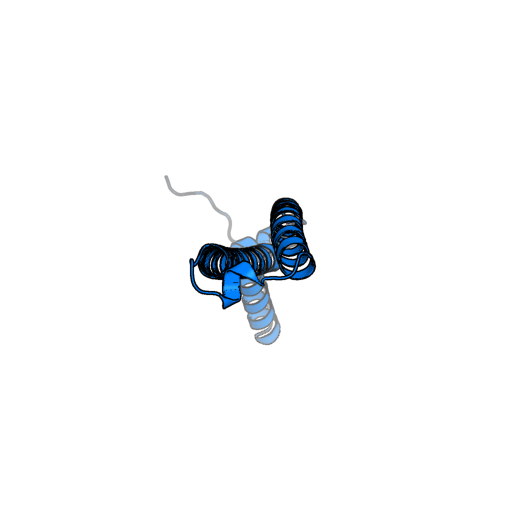 N . ARG A 1 89 ? 18.241 -4.313 -28.091 1.00 81.25 89 ARG A N 1
ATOM 716 C CA . ARG A 1 89 ? 17.037 -3.525 -28.412 1.00 81.25 89 ARG A CA 1
ATOM 717 C C . ARG A 1 89 ? 15.762 -4.322 -28.142 1.00 81.25 89 ARG A C 1
ATOM 719 O O . ARG A 1 89 ? 14.793 -3.767 -27.633 1.00 81.25 89 ARG A O 1
ATOM 726 N N . GLU A 1 90 ? 15.775 -5.614 -28.448 1.00 84.50 90 GLU A N 1
ATOM 727 C CA . GLU A 1 90 ? 14.684 -6.537 -28.129 1.00 84.50 90 GLU A CA 1
ATOM 728 C C . GLU A 1 90 ? 14.488 -6.676 -26.614 1.00 84.50 90 GLU A C 1
ATOM 730 O O . GLU A 1 90 ? 13.367 -6.551 -26.125 1.00 84.50 90 GLU A O 1
ATOM 735 N N . LEU A 1 91 ? 15.579 -6.808 -25.852 1.00 85.06 91 LEU A N 1
ATOM 736 C CA . LEU A 1 91 ? 15.532 -6.833 -24.391 1.00 85.06 91 LEU A CA 1
ATOM 737 C C . LEU A 1 91 ? 14.929 -5.545 -23.809 1.00 85.06 91 LEU A C 1
ATOM 739 O O . LEU A 1 91 ? 14.136 -5.610 -22.871 1.00 85.06 91 LEU A O 1
ATOM 743 N N . LEU A 1 92 ? 15.266 -4.377 -24.368 1.00 86.31 92 LEU A N 1
ATOM 744 C CA . LEU A 1 92 ? 14.661 -3.109 -23.955 1.00 86.31 92 LEU A CA 1
ATOM 745 C C . LEU A 1 92 ? 13.143 -3.100 -24.201 1.00 86.31 92 LEU A C 1
ATOM 747 O O . LEU A 1 92 ? 12.395 -2.710 -23.306 1.00 86.31 92 LEU A O 1
ATOM 751 N N . HIS A 1 93 ? 12.682 -3.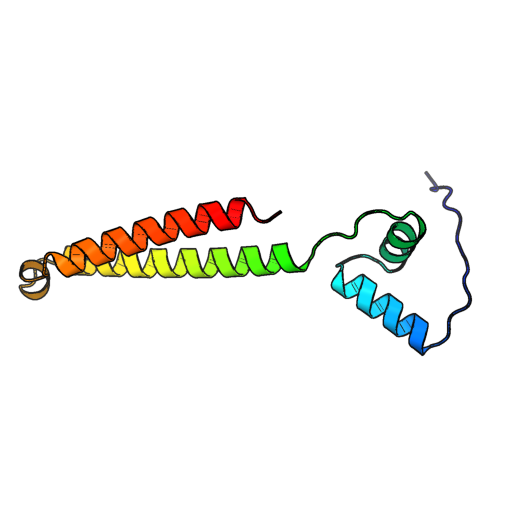562 -25.367 1.00 87.50 93 HIS A N 1
ATOM 752 C CA . HIS A 1 93 ? 11.246 -3.683 -25.642 1.00 87.50 93 HIS A CA 1
ATOM 753 C C . HIS A 1 93 ? 10.547 -4.653 -24.682 1.00 87.50 93 HIS A C 1
ATOM 755 O O . HIS A 1 93 ? 9.453 -4.355 -24.200 1.00 87.50 93 HIS A O 1
ATOM 761 N N . GLU A 1 94 ? 11.168 -5.789 -24.361 1.00 87.12 94 GLU A N 1
ATOM 762 C CA . GLU A 1 94 ? 10.623 -6.723 -23.373 1.00 87.12 94 GLU A CA 1
ATOM 763 C C . GLU A 1 94 ? 10.513 -6.066 -21.989 1.00 87.12 94 GLU A C 1
ATOM 765 O O . GLU A 1 94 ? 9.467 -6.170 -21.352 1.00 87.12 94 GLU A O 1
ATOM 770 N N . ILE A 1 95 ? 11.518 -5.304 -21.541 1.00 89.31 95 ILE A N 1
ATOM 771 C CA . ILE A 1 95 ? 11.449 -4.554 -20.273 1.00 89.31 95 ILE A CA 1
ATOM 772 C C . ILE A 1 95 ? 10.265 -3.574 -20.269 1.00 89.31 95 ILE A C 1
ATOM 774 O O . ILE A 1 95 ? 9.528 -3.499 -19.284 1.00 89.31 95 ILE A O 1
ATOM 778 N N . GLU A 1 96 ? 10.048 -2.835 -21.357 1.00 89.50 96 GLU A N 1
ATOM 779 C CA . GLU A 1 96 ? 8.925 -1.895 -21.477 1.00 89.50 96 GLU A CA 1
ATOM 780 C C . GLU A 1 96 ? 7.569 -2.599 -21.446 1.00 89.50 96 GLU A C 1
ATOM 782 O O . GLU A 1 96 ? 6.641 -2.154 -20.764 1.00 89.50 96 GLU A O 1
ATOM 787 N N . LYS A 1 97 ? 7.460 -3.735 -22.138 1.00 91.50 97 LYS A N 1
ATOM 788 C CA . LYS A 1 97 ? 6.263 -4.572 -22.120 1.00 91.50 97 LYS A CA 1
ATOM 789 C C . LYS A 1 97 ? 5.973 -5.093 -20.712 1.00 91.50 97 LYS A C 1
ATOM 791 O O . LYS A 1 97 ? 4.844 -4.965 -20.240 1.00 91.50 97 LYS A O 1
ATOM 796 N N . ARG A 1 98 ? 6.986 -5.594 -19.997 1.00 89.62 98 ARG A N 1
ATOM 797 C CA . ARG A 1 98 ? 6.838 -6.055 -18.605 1.00 89.62 98 ARG A CA 1
ATOM 798 C C . ARG A 1 98 ? 6.444 -4.926 -17.652 1.00 89.62 98 ARG A C 1
ATOM 800 O O . ARG A 1 98 ? 5.658 -5.165 -16.740 1.00 89.62 98 ARG A O 1
ATOM 807 N N . GLN A 1 99 ? 6.911 -3.695 -17.870 1.00 92.06 99 GLN A N 1
ATOM 808 C CA . GLN A 1 99 ? 6.461 -2.532 -17.090 1.00 92.06 99 GLN A CA 1
ATOM 809 C C . GLN A 1 99 ? 4.973 -2.221 -17.292 1.00 92.06 99 GLN A C 1
ATOM 811 O O . GLN A 1 99 ? 4.273 -1.850 -16.346 1.00 92.06 99 GLN A O 1
ATOM 816 N N . LEU A 1 100 ? 4.476 -2.352 -18.525 1.00 90.81 100 LEU A N 1
ATOM 817 C CA . LEU A 1 100 ? 3.053 -2.179 -18.821 1.00 90.81 100 LEU A CA 1
ATOM 818 C C . LEU A 1 100 ? 2.218 -3.276 -18.157 1.00 90.81 100 LEU A C 1
ATOM 820 O O . LEU A 1 100 ? 1.258 -2.959 -17.458 1.00 90.81 100 LEU A O 1
ATOM 824 N N . GLU A 1 101 ? 2.624 -4.539 -18.299 1.00 89.38 101 GLU A N 1
ATOM 825 C CA . GLU A 1 101 ? 1.975 -5.677 -17.634 1.00 89.38 101 GLU A CA 1
ATOM 826 C C . GLU A 1 101 ? 1.926 -5.477 -16.110 1.00 89.38 101 GLU A C 1
ATOM 828 O O . GLU A 1 101 ? 0.863 -5.609 -15.501 1.00 89.38 101 GLU A O 1
ATOM 833 N N . LEU A 1 102 ? 3.042 -5.067 -15.495 1.00 90.44 102 LEU A N 1
ATOM 834 C CA . LEU A 1 102 ? 3.109 -4.795 -14.059 1.00 90.44 102 LEU A CA 1
ATOM 835 C C . LEU A 1 102 ? 2.156 -3.665 -13.643 1.00 90.44 102 LEU A C 1
ATOM 837 O O . LEU A 1 102 ? 1.450 -3.799 -12.644 1.00 90.44 102 LEU A O 1
ATOM 841 N N . LYS A 1 103 ? 2.087 -2.566 -14.406 1.00 89.31 103 LYS A N 1
ATOM 842 C CA . LYS A 1 103 ? 1.128 -1.477 -14.149 1.00 89.31 103 LYS A CA 1
ATOM 843 C C . LYS A 1 103 ? -0.321 -1.958 -14.183 1.00 89.31 103 LYS A C 1
ATOM 845 O O . LYS A 1 103 ? -1.105 -1.530 -13.335 1.00 89.31 103 LYS A O 1
ATOM 850 N N . GLU A 1 104 ? -0.677 -2.820 -15.131 1.00 90.69 104 GLU A N 1
ATOM 851 C CA . GLU A 1 104 ? -2.037 -3.354 -15.233 1.00 90.69 104 GLU A CA 1
ATOM 852 C C . GLU A 1 104 ? -2.368 -4.302 -14.076 1.00 90.69 104 GLU A C 1
ATOM 854 O O . GLU A 1 104 ? -3.422 -4.160 -13.458 1.00 90.69 104 GLU A O 1
ATOM 859 N N . VAL A 1 105 ? -1.447 -5.187 -13.684 1.00 86.69 105 VAL A N 1
ATOM 860 C CA . VAL A 1 105 ? -1.630 -6.056 -12.505 1.00 86.69 105 VAL A CA 1
ATOM 861 C C . VAL A 1 105 ? -1.812 -5.222 -11.231 1.00 86.69 105 VAL A C 1
ATOM 863 O O . VAL A 1 105 ? -2.739 -5.443 -10.455 1.00 86.69 105 VAL A O 1
ATOM 866 N N . VAL A 1 106 ? -0.993 -4.186 -11.043 1.00 89.38 106 VAL A N 1
ATOM 867 C CA . VAL A 1 106 ? -1.078 -3.257 -9.902 1.00 89.38 106 VAL A CA 1
ATOM 868 C C . VAL A 1 106 ? -2.396 -2.466 -9.876 1.00 89.38 106 VAL A C 1
ATOM 870 O O . VAL A 1 106 ? -2.859 -2.065 -8.806 1.00 89.38 106 VAL A O 1
ATOM 873 N N . ARG A 1 107 ? -3.034 -2.221 -11.029 1.00 85.12 107 ARG A N 1
ATOM 874 C CA . ARG A 1 107 ? -4.375 -1.607 -11.102 1.00 85.12 107 ARG A CA 1
ATOM 875 C C . ARG A 1 107 ? -5.489 -2.552 -10.661 1.00 85.12 107 ARG A C 1
ATOM 877 O O . ARG A 1 107 ? -6.509 -2.070 -10.181 1.00 85.12 107 ARG A O 1
ATOM 884 N N . GLN A 1 108 ? -5.304 -3.857 -10.833 1.00 82.25 108 GLN A N 1
ATOM 885 C CA . GLN A 1 108 ? -6.291 -4.871 -10.458 1.00 82.25 108 GLN A CA 1
ATOM 886 C C . GLN A 1 108 ? -6.265 -5.200 -8.959 1.00 82.25 108 GLN A C 1
ATOM 888 O O . GLN A 1 108 ? -7.250 -5.716 -8.431 1.00 82.25 108 GLN A O 1
ATOM 893 N N . ILE A 1 109 ? -5.171 -4.864 -8.269 1.00 80.44 109 ILE A N 1
ATOM 894 C CA . ILE A 1 109 ? -5.060 -4.935 -6.811 1.00 80.44 109 ILE A CA 1
ATOM 895 C C . ILE A 1 109 ? -5.985 -3.879 -6.177 1.00 80.44 109 ILE A C 1
ATOM 897 O O . ILE A 1 109 ? -5.766 -2.677 -6.359 1.00 80.44 109 ILE A O 1
ATOM 901 N N . LYS A 1 110 ? -7.025 -4.349 -5.471 1.00 61.78 110 LYS A N 1
ATOM 902 C CA . LYS A 1 110 ? -8.027 -3.536 -4.760 1.00 61.78 110 LYS A CA 1
ATOM 903 C C . LYS A 1 110 ? -7.616 -3.232 -3.327 1.00 61.78 110 LYS A C 1
ATOM 905 O O . LYS A 1 110 ? -7.152 -4.171 -2.649 1.00 61.78 110 LYS A O 1
#

Solvent-accessible surface area (backbone atoms only — not comparable to full-atom values): 6516 Å² total; per-residue (Å²): 131,89,78,91,73,86,83,88,86,81,90,71,56,75,68,56,49,53,52,48,45,54,51,11,54,65,44,76,38,54,55,71,55,37,52,50,30,61,76,68,71,47,87,75,64,66,49,64,48,61,54,53,43,51,51,53,52,50,55,45,50,52,51,51,52,52,52,50,53,49,51,51,53,54,67,41,88,52,72,73,27,74,65,55,49,72,68,60,59,49,51,52,51,51,53,54,50,51,45,52,52,50,53,54,55,51,66,70,61,114

pLDDT: mean 84.44, std 10.76, range [48.81, 97.81]

Organism: NCBI:txid54767